Protein AF-A0A920S0M5-F1 (afdb_monomer_lite)

pLDDT: mean 83.11, std 9.33, range [53.53, 94.69]

Secondary structure (DSSP, 8-state):
--EEEEEES--HHHH-TT-SSEEEEEEPPPPPSS-EEEEEE---STT---EEEEEE--GGG--

Structure (mmCIF, N/CA/C/O backbone):
data_AF-A0A920S0M5-F1
#
_entry.id   AF-A0A920S0M5-F1
#
loop_
_atom_site.group_PDB
_atom_site.id
_atom_site.type_symbol
_atom_site.label_atom_id
_atom_site.label_alt_id
_atom_site.label_comp_id
_atom_site.label_asym_id
_atom_site.label_entity_id
_atom_site.label_seq_id
_atom_site.pdbx_PDB_ins_code
_atom_site.Cartn_x
_atom_site.Cartn_y
_atom_site.Cartn_z
_atom_site.occupancy
_atom_site.B_iso_or_equiv
_atom_site.auth_seq_id
_atom_site.auth_comp_id
_atom_site.auth_asym_id
_atom_site.auth_atom_id
_atom_site.pdbx_PDB_model_num
ATOM 1 N N . MET A 1 1 ? 4.405 -4.119 0.499 1.00 66.69 1 MET A N 1
ATOM 2 C CA . MET A 1 1 ? 3.828 -2.876 1.060 1.00 66.69 1 MET A CA 1
ATOM 3 C C . MET A 1 1 ? 4.935 -2.179 1.817 1.00 66.69 1 MET A C 1
ATOM 5 O O . MET A 1 1 ? 5.720 -2.896 2.425 1.00 66.69 1 MET A O 1
ATOM 9 N N . SER A 1 2 ? 5.055 -0.855 1.726 1.00 79.19 2 SER A N 1
ATOM 10 C CA . SER A 1 2 ? 6.097 -0.136 2.471 1.00 79.19 2 SER A CA 1
ATOM 11 C C . SER A 1 2 ? 5.582 0.345 3.820 1.00 79.19 2 SER A C 1
ATOM 13 O O . SER A 1 2 ? 6.273 0.179 4.817 1.00 79.19 2 SER A O 1
ATOM 15 N N . GLN A 1 3 ? 4.362 0.886 3.868 1.00 87.12 3 GLN A N 1
ATOM 16 C CA . GLN A 1 3 ? 3.822 1.488 5.084 1.00 87.12 3 GLN A CA 1
ATOM 17 C C . GLN A 1 3 ? 2.294 1.451 5.094 1.00 87.12 3 GLN A C 1
ATOM 19 O O . GLN A 1 3 ? 1.657 1.617 4.052 1.00 87.12 3 GLN A O 1
ATOM 24 N N . ILE A 1 4 ? 1.718 1.228 6.275 1.00 88.56 4 ILE A N 1
ATOM 25 C CA . ILE A 1 4 ? 0.284 1.377 6.527 1.00 88.56 4 ILE A CA 1
ATOM 26 C C . ILE A 1 4 ? 0.130 2.392 7.656 1.00 88.56 4 ILE A C 1
ATOM 28 O O . ILE A 1 4 ? 0.665 2.186 8.744 1.00 88.56 4 ILE A O 1
ATOM 32 N N . GLU A 1 5 ? -0.609 3.467 7.403 1.00 88.00 5 GLU A N 1
ATOM 33 C CA . GLU A 1 5 ? -0.933 4.485 8.402 1.00 88.00 5 GLU A CA 1
ATOM 34 C C . GLU A 1 5 ? -2.429 4.461 8.696 1.00 88.00 5 GLU A C 1
ATOM 36 O O . GLU A 1 5 ? -3.257 4.415 7.784 1.00 88.00 5 GLU A O 1
ATOM 41 N N . VAL A 1 6 ? -2.776 4.495 9.983 1.00 88.69 6 VAL A N 1
ATOM 42 C CA . VAL A 1 6 ? -4.167 4.497 10.439 1.00 88.69 6 VAL A CA 1
ATOM 43 C C . VAL A 1 6 ? -4.448 5.798 11.171 1.00 88.69 6 VAL A C 1
ATOM 45 O O . VAL A 1 6 ? -3.956 6.033 12.275 1.00 88.69 6 VAL A O 1
ATOM 48 N N . LEU A 1 7 ? -5.287 6.627 10.561 1.00 86.81 7 LEU A N 1
ATOM 49 C CA . LEU A 1 7 ? -5.778 7.870 11.134 1.00 86.81 7 LEU A CA 1
ATOM 50 C C . LEU A 1 7 ? -7.151 7.619 11.751 1.00 86.81 7 LEU A C 1
ATOM 52 O O . LEU A 1 7 ? -8.106 7.260 11.058 1.00 86.81 7 LEU A O 1
ATOM 56 N N . LYS A 1 8 ? -7.243 7.809 13.067 1.00 84.50 8 LYS A N 1
ATOM 57 C CA . LYS A 1 8 ? -8.491 7.671 13.825 1.00 84.50 8 LYS A CA 1
ATOM 58 C C . LYS A 1 8 ? -9.247 9.002 13.834 1.00 84.50 8 LYS A C 1
ATOM 60 O O . LYS A 1 8 ? -8.654 10.038 14.119 1.00 84.50 8 LYS A O 1
ATOM 65 N N . GLY A 1 9 ? -10.554 8.959 13.577 1.00 83.62 9 GLY A N 1
ATOM 66 C CA . GLY A 1 9 ? -11.427 10.137 13.562 1.00 83.62 9 GLY A CA 1
ATOM 67 C C . GLY A 1 9 ? -11.496 10.838 12.198 1.00 83.62 9 GLY A C 1
ATOM 68 O O . GLY A 1 9 ? -10.661 10.575 11.333 1.00 83.62 9 GLY A O 1
ATOM 69 N N . PRO A 1 10 ? -12.488 11.721 11.981 1.00 85.06 10 PRO A N 1
ATOM 70 C CA . PRO A 1 10 ? -12.818 12.234 10.655 1.00 85.06 10 PRO A CA 1
ATOM 71 C C . PRO A 1 10 ? -11.638 12.950 9.978 1.00 85.06 10 PRO A C 1
ATOM 73 O O . PRO A 1 10 ? -11.126 13.934 10.501 1.00 85.06 10 PRO A O 1
ATOM 76 N N . GLN A 1 11 ? -11.245 12.504 8.784 1.00 83.75 11 GLN A N 1
ATOM 77 C CA . GLN A 1 11 ? -10.193 13.118 7.963 1.00 83.75 11 GLN A CA 1
ATOM 78 C C . GLN A 1 11 ? -10.756 13.849 6.731 1.00 83.75 11 GLN A C 1
ATOM 80 O O . GLN A 1 11 ? -10.145 13.874 5.662 1.00 83.75 11 GLN A O 1
ATOM 85 N N . GLY A 1 12 ? -11.942 14.449 6.861 1.00 76.25 12 GLY A N 1
ATOM 86 C CA . GLY A 1 12 ? -12.676 15.049 5.740 1.00 76.25 12 GLY A CA 1
ATOM 87 C C . GLY A 1 12 ? -11.979 16.232 5.053 1.00 76.25 12 GLY A C 1
ATOM 88 O O . GLY A 1 12 ? -12.180 16.441 3.859 1.00 76.25 12 GLY A O 1
ATOM 89 N N . ALA A 1 13 ? -11.132 16.974 5.774 1.00 76.62 13 ALA A N 1
ATOM 90 C CA . ALA A 1 13 ? -10.372 18.095 5.215 1.00 76.62 13 ALA A CA 1
ATOM 91 C C . ALA A 1 13 ? -9.178 17.647 4.351 1.00 76.62 13 ALA A C 1
ATOM 93 O O . ALA A 1 13 ? -8.835 18.331 3.393 1.00 76.62 13 ALA A O 1
ATOM 94 N N . LEU A 1 14 ? -8.566 16.500 4.675 1.00 75.69 14 LEU A N 1
ATOM 95 C CA . LEU A 1 14 ? -7.375 15.981 3.989 1.00 75.69 14 LEU A CA 1
ATOM 96 C C . LEU A 1 14 ? -7.716 14.957 2.896 1.00 75.69 14 LEU A C 1
ATOM 98 O O . LEU A 1 14 ? -7.043 14.919 1.872 1.00 75.69 14 LEU A O 1
ATOM 102 N N . TYR A 1 15 ? -8.771 14.155 3.087 1.00 76.56 15 TYR A N 1
ATOM 103 C CA . TYR A 1 15 ? -9.122 13.042 2.187 1.00 76.56 15 TYR A CA 1
ATOM 104 C C . TYR A 1 15 ? -10.563 13.096 1.649 1.00 76.56 15 TYR A C 1
ATOM 106 O O . TYR A 1 15 ? -11.011 12.186 0.951 1.00 76.56 15 TYR A O 1
ATOM 114 N N . GLY A 1 16 ? -11.299 14.175 1.924 1.00 73.50 16 GLY A N 1
ATOM 115 C CA . GLY A 1 16 ? -12.613 14.429 1.340 1.00 73.50 16 GLY A CA 1
ATOM 116 C C . GLY A 1 16 ? -13.774 13.666 1.988 1.00 73.50 16 GLY A C 1
ATOM 117 O O . GLY A 1 16 ? -13.721 13.181 3.116 1.00 73.50 16 GLY A O 1
ATOM 118 N N . ARG A 1 17 ? -14.884 13.599 1.250 1.00 69.44 17 ARG A N 1
ATOM 119 C CA . ARG A 1 17 ? -16.253 13.374 1.761 1.00 69.44 17 ARG A CA 1
ATOM 120 C C . ARG A 1 17 ? -16.524 11.996 2.380 1.00 69.44 17 ARG A C 1
ATOM 122 O O . ARG A 1 17 ? -17.572 11.817 2.986 1.00 69.44 17 ARG A O 1
ATOM 129 N N . ASN A 1 18 ? -15.597 11.049 2.240 1.00 67.38 18 ASN A N 1
ATOM 130 C CA . ASN A 1 18 ? -15.770 9.653 2.655 1.00 67.38 18 ASN A CA 1
ATOM 131 C C . ASN A 1 18 ? -14.861 9.239 3.824 1.00 67.38 18 ASN A C 1
ATOM 133 O O . ASN A 1 18 ? -14.853 8.074 4.208 1.00 67.38 18 ASN A O 1
ATOM 137 N N . ALA A 1 19 ? -14.121 10.178 4.418 1.00 71.50 19 ALA A N 1
ATOM 138 C CA . ALA A 1 19 ? -13.249 9.920 5.562 1.00 71.50 19 ALA A CA 1
ATOM 139 C C . ALA A 1 19 ? -13.911 10.328 6.892 1.00 71.50 19 ALA A C 1
ATOM 141 O O . ALA A 1 19 ? -13.315 11.038 7.695 1.00 71.50 19 ALA A O 1
ATOM 142 N N . SER A 1 20 ? -15.169 9.942 7.125 1.00 69.56 20 SER A N 1
ATOM 143 C CA . SER A 1 20 ? -15.943 10.354 8.312 1.00 69.56 20 SER A CA 1
ATOM 144 C C . SER A 1 20 ? -15.543 9.620 9.598 1.00 69.56 20 SER A C 1
ATOM 146 O O . SER A 1 20 ? -15.618 10.202 10.674 1.00 69.56 20 SER A O 1
ATOM 148 N N . ALA A 1 21 ? -15.081 8.371 9.503 1.00 79.38 21 ALA A N 1
ATOM 149 C CA . ALA A 1 21 ? -14.626 7.575 10.651 1.00 79.38 21 ALA A CA 1
ATOM 150 C C . ALA A 1 21 ? -13.096 7.603 10.852 1.00 79.38 21 ALA A C 1
ATOM 152 O O . ALA A 1 21 ? -12.597 7.279 11.932 1.00 79.38 21 ALA A O 1
ATOM 153 N N . GLY A 1 22 ? -12.347 7.977 9.815 1.00 81.00 22 GLY A N 1
ATOM 154 C CA . GLY A 1 22 ? -10.901 7.785 9.746 1.00 81.00 22 GLY A CA 1
ATOM 155 C C . GLY A 1 22 ? -10.410 7.650 8.315 1.00 81.00 22 GLY A C 1
ATOM 156 O O . GLY A 1 22 ? -11.192 7.734 7.367 1.00 81.00 22 GLY A O 1
ATOM 157 N N . ALA A 1 23 ? -9.111 7.410 8.176 1.00 85.25 23 ALA A N 1
ATOM 158 C CA . ALA A 1 23 ? -8.490 7.038 6.912 1.00 85.25 23 ALA A CA 1
ATOM 159 C C . ALA A 1 23 ? -7.431 5.955 7.151 1.00 85.25 23 ALA A C 1
ATOM 161 O O . ALA A 1 23 ? -6.697 6.000 8.140 1.00 85.25 23 ALA A O 1
ATOM 162 N N .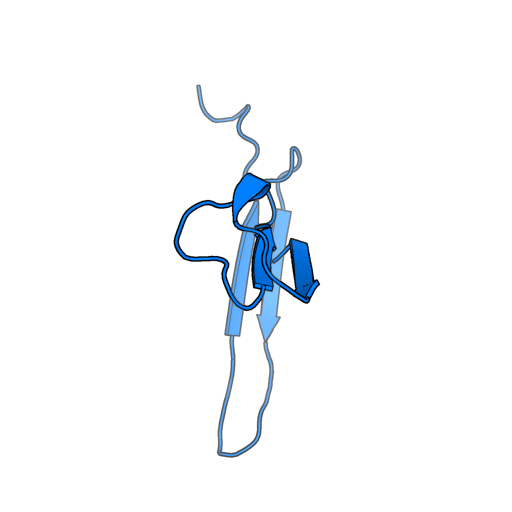 ILE A 1 24 ? -7.359 4.986 6.237 1.00 86.38 24 ILE A N 1
ATOM 163 C CA . ILE A 1 24 ? -6.258 4.024 6.157 1.00 86.38 24 ILE A CA 1
ATOM 164 C C . ILE A 1 24 ? -5.473 4.374 4.901 1.00 86.38 24 ILE A C 1
ATOM 166 O O . ILE A 1 24 ? -6.015 4.322 3.797 1.00 86.38 24 ILE A O 1
ATOM 170 N N . ILE A 1 25 ? -4.209 4.739 5.073 1.00 85.62 25 ILE A N 1
ATOM 171 C CA . ILE A 1 25 ? -3.316 5.072 3.968 1.00 85.62 25 ILE A CA 1
ATOM 172 C C . ILE A 1 25 ? -2.392 3.884 3.767 1.00 85.62 25 ILE A C 1
ATOM 174 O O . ILE A 1 25 ? -1.667 3.481 4.677 1.00 85.62 25 ILE A O 1
ATOM 178 N N . VAL A 1 26 ? -2.433 3.315 2.567 1.00 88.81 26 VAL A N 1
ATOM 179 C CA . VAL A 1 26 ? -1.562 2.211 2.174 1.00 88.81 26 VAL A CA 1
ATOM 180 C C . VAL A 1 26 ? -0.546 2.749 1.185 1.00 88.81 26 VAL A C 1
ATOM 182 O O . VAL A 1 26 ? -0.884 3.068 0.046 1.00 88.81 26 VAL A O 1
ATOM 185 N N . THR A 1 27 ? 0.709 2.822 1.611 1.00 88.69 27 THR A N 1
ATOM 186 C CA . THR A 1 27 ? 1.816 3.215 0.745 1.00 88.69 27 THR A CA 1
ATOM 187 C C . THR A 1 27 ? 2.461 1.960 0.165 1.00 88.69 27 THR A C 1
ATOM 189 O O . THR A 1 27 ? 2.850 1.018 0.871 1.00 88.69 27 THR A O 1
ATOM 192 N N . THR A 1 28 ? 2.554 1.917 -1.161 1.00 85.69 28 THR A N 1
ATOM 193 C CA . THR A 1 28 ? 3.232 0.841 -1.884 1.00 85.69 28 THR A CA 1
ATOM 194 C C . THR A 1 28 ? 4.734 1.100 -1.948 1.00 85.69 28 THR A C 1
ATOM 196 O O . THR A 1 28 ? 5.183 2.243 -2.015 1.00 85.69 28 THR A O 1
ATOM 199 N N . ALA A 1 29 ? 5.526 0.029 -1.964 1.00 84.50 29 ALA A N 1
ATOM 200 C CA . ALA A 1 29 ? 6.969 0.146 -2.144 1.00 84.50 29 ALA A CA 1
ATOM 201 C C . ALA A 1 29 ? 7.280 0.522 -3.600 1.00 84.50 29 ALA A C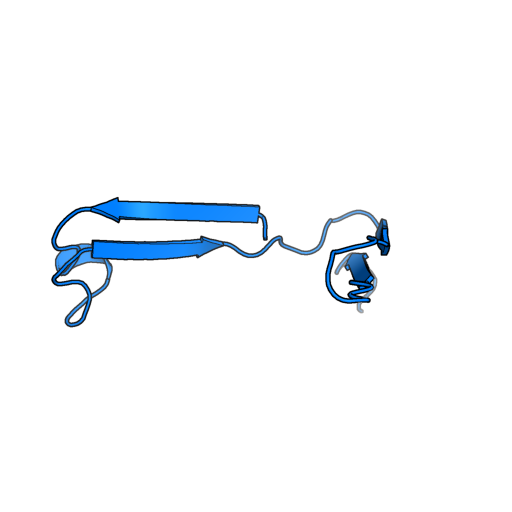 1
ATOM 203 O O . ALA A 1 29 ? 6.866 -0.203 -4.511 1.00 84.50 29 ALA A O 1
ATOM 204 N N . LYS A 1 30 ? 7.992 1.638 -3.792 1.00 83.94 30 LYS A N 1
ATOM 205 C CA . LYS A 1 30 ? 8.493 2.089 -5.097 1.00 83.94 30 LYS A CA 1
ATOM 206 C C . LYS A 1 30 ? 9.531 1.096 -5.651 1.00 83.94 30 LYS A C 1
ATOM 208 O O . LYS A 1 30 ? 10.110 0.360 -4.849 1.00 83.94 30 LYS A O 1
ATOM 213 N N . PRO A 1 31 ? 9.748 1.053 -6.978 1.00 81.50 31 PRO A N 1
ATOM 214 C CA . PRO A 1 31 ? 10.899 0.357 -7.548 1.00 81.50 31 PRO A CA 1
ATOM 215 C C . PRO A 1 31 ? 12.194 0.908 -6.941 1.00 81.50 31 PRO A C 1
ATOM 217 O O . PRO A 1 31 ? 12.289 2.115 -6.715 1.00 81.50 31 PRO A O 1
ATOM 220 N N . SER A 1 32 ? 13.148 0.028 -6.646 1.00 80.62 32 SER A N 1
ATOM 221 C CA . SER A 1 32 ? 14.497 0.429 -6.235 1.00 80.62 32 SER A CA 1
ATOM 222 C C . SER A 1 32 ? 15.291 0.951 -7.437 1.00 80.62 32 SER A C 1
ATOM 224 O O . SER A 1 32 ? 15.060 0.520 -8.568 1.00 80.62 32 SER A O 1
ATOM 226 N N . ASP A 1 33 ? 16.257 1.833 -7.178 1.00 81.94 33 ASP A N 1
ATOM 227 C CA . ASP A 1 33 ? 17.251 2.266 -8.171 1.00 81.94 33 ASP A CA 1
ATOM 228 C C . ASP A 1 33 ? 18.304 1.173 -8.452 1.00 81.94 33 ASP A C 1
ATOM 230 O O . ASP A 1 33 ? 19.098 1.277 -9.382 1.00 81.94 33 ASP A O 1
ATOM 234 N N . GLU A 1 34 ? 18.276 0.079 -7.687 1.00 80.25 34 GLU A N 1
ATOM 235 C CA . GLU A 1 34 ? 19.084 -1.120 -7.906 1.00 80.25 34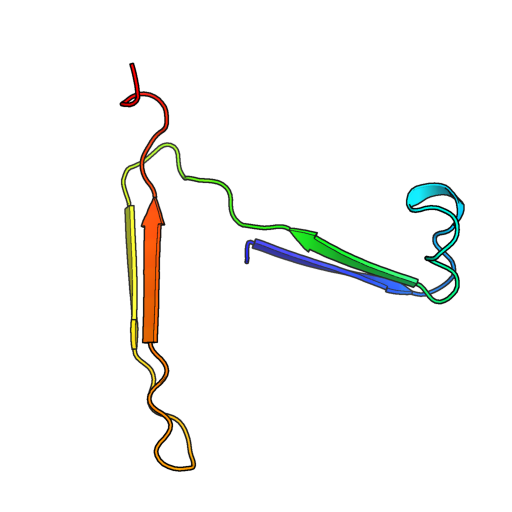 GLU A CA 1
ATOM 236 C C . GLU A 1 34 ? 18.205 -2.296 -8.343 1.00 80.25 34 GLU A C 1
ATOM 238 O O . GLU A 1 34 ? 17.117 -2.518 -7.802 1.00 80.25 34 GLU A O 1
ATOM 243 N N . ALA A 1 35 ? 18.693 -3.090 -9.300 1.00 83.75 35 ALA A N 1
ATOM 244 C CA . ALA A 1 35 ? 18.009 -4.310 -9.710 1.00 83.75 35 ALA A CA 1
ATOM 245 C C . ALA A 1 35 ? 17.988 -5.322 -8.555 1.00 83.75 35 ALA A C 1
ATOM 247 O O . ALA A 1 35 ? 19.031 -5.696 -8.019 1.00 83.75 35 ALA A O 1
ATOM 248 N N . GLY A 1 36 ? 16.797 -5.792 -8.194 1.00 83.31 36 GLY A N 1
ATOM 249 C CA . GLY A 1 36 ? 16.597 -6.677 -7.052 1.00 83.31 36 GLY A CA 1
ATOM 250 C C . GLY A 1 36 ? 15.515 -7.710 -7.318 1.00 83.31 36 GLY A C 1
ATOM 251 O O . GLY A 1 36 ? 14.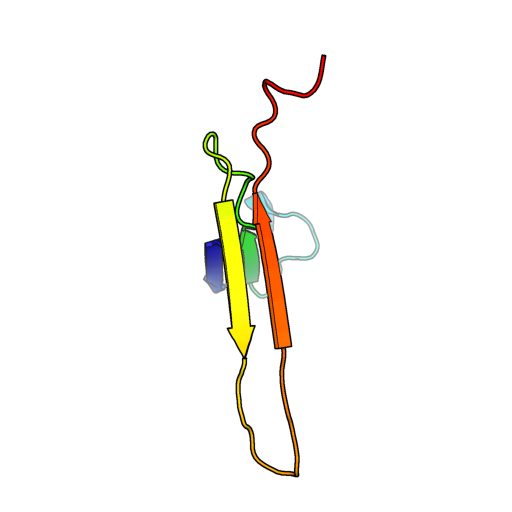588 -7.482 -8.089 1.00 83.31 36 GLY A O 1
ATOM 252 N N . GLN A 1 37 ? 15.625 -8.873 -6.684 1.00 89.00 37 GLN A N 1
ATOM 253 C CA . GLN A 1 37 ? 14.581 -9.892 -6.709 1.00 89.00 37 GLN A CA 1
ATOM 254 C C . GLN A 1 37 ? 14.379 -10.435 -5.301 1.00 89.00 37 GLN A C 1
ATOM 256 O O . GLN A 1 37 ? 15.334 -10.689 -4.570 1.00 89.00 37 GLN A O 1
ATOM 261 N N . GLN A 1 38 ? 13.122 -10.627 -4.922 1.00 88.38 38 GLN A N 1
ATOM 262 C CA . GLN A 1 38 ? 12.728 -11.198 -3.648 1.00 88.38 38 GLN A CA 1
ATOM 263 C C . GLN A 1 38 ? 11.722 -12.315 -3.891 1.00 88.38 38 GLN A C 1
ATOM 265 O O . GLN A 1 38 ? 10.696 -12.121 -4.541 1.00 88.38 38 GLN A O 1
ATOM 270 N N . VAL A 1 39 ? 11.996 -13.478 -3.311 1.00 94.06 39 VAL A N 1
ATOM 271 C CA . VAL A 1 39 ? 11.092 -14.626 -3.320 1.00 94.06 39 VAL A CA 1
ATOM 272 C C . VAL A 1 39 ? 10.814 -15.033 -1.882 1.00 94.06 39 VAL A C 1
ATOM 274 O O . VAL A 1 39 ? 11.732 -15.189 -1.079 1.00 94.06 39 VAL A O 1
ATOM 277 N N . LYS A 1 40 ? 9.535 -15.201 -1.552 1.00 93.12 40 LYS A N 1
ATOM 278 C CA . LYS A 1 40 ? 9.059 -15.668 -0.255 1.00 93.12 40 LYS A CA 1
ATOM 279 C C . LYS A 1 40 ? 8.165 -16.883 -0.452 1.00 93.12 40 LYS A C 1
ATOM 281 O O . LYS A 1 40 ? 7.149 -16.817 -1.140 1.00 93.12 40 LYS A O 1
ATOM 286 N N . LEU A 1 41 ? 8.547 -17.971 0.202 1.00 94.56 41 LEU A N 1
ATOM 287 C CA . LEU A 1 41 ? 7.771 -19.198 0.334 1.00 94.56 41 LEU A CA 1
ATOM 288 C C . LEU A 1 41 ? 7.325 -19.320 1.789 1.00 94.56 41 LEU A C 1
ATOM 290 O O . LEU A 1 41 ? 8.031 -18.885 2.703 1.00 94.56 41 LEU A O 1
ATOM 294 N N . SER A 1 42 ? 6.135 -19.850 2.029 1.00 92.94 42 SER A N 1
ATOM 295 C CA . SER A 1 42 ? 5.593 -19.999 3.377 1.00 92.94 42 SER A CA 1
ATOM 296 C C . SER A 1 42 ? 4.678 -21.221 3.438 1.00 92.94 42 SER A C 1
ATOM 298 O O . SER A 1 42 ? 3.980 -21.520 2.478 1.00 92.94 42 SER A O 1
ATOM 300 N N . LEU A 1 43 ? 4.706 -21.930 4.567 1.00 94.62 43 LEU A N 1
ATOM 301 C CA . LEU A 1 43 ? 3.818 -23.051 4.881 1.00 94.62 43 LEU A CA 1
ATOM 302 C C . LEU A 1 43 ? 2.815 -22.567 5.931 1.00 94.62 43 LEU A C 1
ATOM 304 O O . LEU A 1 43 ? 3.222 -22.046 6.969 1.00 94.62 43 LEU A O 1
ATOM 308 N N . GLY A 1 44 ? 1.526 -22.684 5.637 1.00 89.62 44 GLY A N 1
ATOM 309 C CA . GLY A 1 44 ? 0.421 -22.285 6.501 1.00 89.62 44 GLY A CA 1
ATOM 310 C C . GLY A 1 44 ? -0.462 -23.468 6.890 1.00 89.62 44 GLY A C 1
ATOM 311 O O . GLY A 1 44 ? -0.319 -24.580 6.387 1.00 89.62 44 GLY A O 1
ATOM 312 N N . GLU A 1 45 ? -1.389 -23.219 7.809 1.00 93.12 45 GLU A N 1
ATOM 313 C CA . GLU A 1 45 ? -2.405 -24.197 8.205 1.00 93.12 45 GLU A CA 1
ATOM 314 C C . GLU A 1 45 ? -3.381 -24.486 7.048 1.00 93.12 45 GLU A C 1
ATOM 316 O O . GLU A 1 45 ? -3.422 -23.741 6.067 1.00 93.12 45 GLU A O 1
ATOM 321 N N . HIS A 1 46 ? -4.187 -25.545 7.169 1.00 92.69 46 HIS A N 1
ATOM 322 C CA . HIS A 1 46 ? -5.182 -25.938 6.161 1.00 92.69 46 HIS A CA 1
ATOM 323 C C . HIS A 1 46 ? -4.575 -26.167 4.769 1.00 92.69 46 HIS A C 1
ATOM 325 O O . HIS A 1 46 ? -5.140 -25.744 3.764 1.00 92.69 46 HIS A O 1
ATOM 331 N N . GLU A 1 47 ? -3.393 -26.792 4.720 1.00 90.81 47 GLU A N 1
ATOM 332 C CA . GLU A 1 47 ? -2.669 -27.076 3.471 1.00 90.81 47 GLU A CA 1
ATOM 333 C C . GLU A 1 47 ? -2.343 -25.810 2.648 1.00 90.81 47 GLU A C 1
ATOM 335 O O . GLU A 1 47 ? -2.129 -25.866 1.438 1.00 90.81 47 GLU A O 1
ATOM 340 N N . SER A 1 48 ? -2.275 -24.644 3.301 1.00 92.88 48 SER A N 1
ATOM 341 C CA . SER A 1 48 ? -1.965 -23.383 2.634 1.00 92.88 48 SER A CA 1
ATOM 342 C C . SER A 1 48 ? -0.471 -23.273 2.338 1.00 92.88 48 SER A C 1
ATOM 344 O O . SER A 1 48 ? 0.365 -23.376 3.236 1.00 92.88 48 SER A O 1
ATOM 346 N N . PHE A 1 49 ? -0.117 -23.008 1.081 1.00 93.31 49 PHE A N 1
ATOM 347 C CA . PHE A 1 49 ? 1.267 -22.764 0.669 1.00 93.31 49 PHE A CA 1
ATOM 348 C C . PHE A 1 49 ? 1.415 -21.402 -0.024 1.00 93.31 49 PHE A C 1
ATOM 350 O O . PHE A 1 49 ? 1.461 -21.323 -1.255 1.00 93.31 49 PHE A O 1
ATOM 357 N N . PRO A 1 50 ? 1.432 -20.294 0.740 1.00 92.94 50 PRO A N 1
ATOM 358 C CA . PRO A 1 50 ? 1.569 -18.971 0.158 1.00 92.94 50 PRO A CA 1
ATOM 359 C C . PRO A 1 50 ? 2.946 -18.749 -0.477 1.00 92.94 50 PRO A C 1
ATOM 361 O O . PRO A 1 50 ? 3.996 -19.023 0.111 1.00 92.94 50 PRO A O 1
ATOM 364 N N . PHE A 1 51 ? 2.919 -18.154 -1.667 1.00 94.69 51 PHE A N 1
ATOM 365 C CA . PHE A 1 51 ? 4.089 -17.757 -2.440 1.00 94.69 51 PHE A CA 1
ATOM 366 C C . PHE A 1 51 ? 3.992 -16.278 -2.814 1.00 94.69 51 PHE A C 1
ATOM 368 O O . PHE A 1 51 ? 2.939 -15.784 -3.215 1.00 94.69 51 PHE A O 1
ATOM 375 N N . THR A 1 52 ? 5.093 -15.546 -2.682 1.00 92.19 52 THR A N 1
ATOM 376 C CA . THR A 1 52 ? 5.203 -14.157 -3.133 1.00 92.19 52 THR A CA 1
ATOM 377 C C . THR A 1 52 ? 6.533 -13.959 -3.838 1.00 92.19 52 THR A C 1
ATOM 379 O O . THR A 1 52 ? 7.580 -14.283 -3.286 1.00 92.19 52 THR A O 1
ATOM 382 N N . ALA A 1 53 ? 6.494 -13.375 -5.029 1.00 91.31 53 ALA A N 1
ATOM 383 C CA . ALA A 1 53 ? 7.675 -12.948 -5.763 1.00 91.31 53 ALA A CA 1
ATOM 384 C C . ALA A 1 53 ? 7.580 -11.449 -6.057 1.00 91.31 53 ALA A C 1
ATOM 386 O O . ALA A 1 53 ? 6.502 -10.926 -6.345 1.00 91.31 53 ALA A O 1
ATOM 387 N N . ARG A 1 54 ? 8.713 -10.761 -5.975 1.00 88.44 54 ARG A N 1
ATOM 388 C CA . ARG A 1 54 ? 8.873 -9.353 -6.320 1.00 88.44 54 ARG A CA 1
ATOM 389 C C . ARG A 1 54 ? 10.177 -9.196 -7.088 1.00 88.44 54 ARG A C 1
ATOM 391 O O . ARG A 1 54 ? 11.176 -9.812 -6.734 1.00 88.44 54 ARG A O 1
ATOM 398 N N . ALA A 1 55 ? 10.155 -8.365 -8.115 1.00 89.19 55 ALA A N 1
ATOM 399 C CA . ALA A 1 55 ? 11.349 -7.914 -8.803 1.00 89.19 55 ALA A CA 1
ATOM 400 C C . ALA A 1 55 ? 11.316 -6.388 -8.864 1.00 89.19 55 ALA A C 1
ATOM 402 O O . ALA A 1 55 ? 10.258 -5.794 -9.082 1.00 89.19 55 ALA A O 1
ATOM 403 N N . ASP A 1 56 ? 12.468 -5.777 -8.654 1.00 87.06 56 ASP A N 1
ATOM 404 C CA . ASP A 1 56 ? 12.699 -4.351 -8.762 1.00 87.06 56 ASP A CA 1
ATOM 405 C C . ASP A 1 56 ? 13.638 -4.152 -9.959 1.00 87.06 56 ASP A C 1
ATOM 407 O O . ASP A 1 56 ? 14.701 -4.770 -10.044 1.00 87.06 56 ASP A O 1
ATOM 411 N N . ILE A 1 57 ? 13.189 -3.357 -10.931 1.00 85.81 57 ILE A N 1
ATOM 412 C CA . ILE A 1 57 ? 13.920 -3.061 -12.165 1.00 85.81 57 ILE A CA 1
ATOM 413 C C . ILE A 1 57 ? 14.144 -1.546 -12.189 1.00 85.81 57 ILE A C 1
ATOM 415 O O . ILE A 1 57 ? 13.153 -0.808 -12.131 1.00 85.81 57 ILE A O 1
ATOM 419 N N . PRO A 1 58 ? 15.401 -1.076 -12.265 1.00 81.06 58 PRO A N 1
ATOM 420 C CA . PRO A 1 58 ? 15.695 0.347 -12.264 1.00 81.06 58 PRO A CA 1
ATOM 421 C C . PRO A 1 58 ? 15.150 1.009 -13.528 1.00 81.06 58 PRO A C 1
ATOM 423 O O . PRO A 1 58 ? 15.263 0.477 -14.635 1.00 81.06 58 PRO A O 1
ATOM 426 N N . MET A 1 59 ? 14.561 2.191 -13.355 1.00 74.00 59 MET A N 1
ATOM 427 C CA . MET A 1 59 ? 13.886 2.912 -14.439 1.00 74.00 59 MET A CA 1
ATOM 428 C C . MET A 1 59 ? 14.876 3.496 -15.465 1.00 74.00 59 MET A C 1
ATOM 430 O O . MET A 1 59 ? 14.476 3.781 -16.589 1.00 74.00 59 MET A O 1
ATOM 434 N N . GLU A 1 60 ? 16.164 3.618 -15.113 1.00 69.81 60 GLU A N 1
ATOM 435 C CA . GLU A 1 60 ? 17.240 4.097 -16.000 1.00 69.81 60 GLU A CA 1
ATOM 436 C C . GLU A 1 60 ? 17.494 3.155 -17.194 1.00 69.81 60 GLU A C 1
ATOM 438 O O . GLU A 1 60 ? 17.849 3.611 -18.274 1.00 69.81 60 GLU A O 1
ATOM 443 N N . ASN A 1 61 ? 17.204 1.854 -17.050 1.00 57.91 61 ASN A N 1
ATOM 444 C CA . ASN A 1 61 ? 17.326 0.859 -18.127 1.00 57.91 61 ASN A CA 1
ATOM 445 C C . ASN A 1 61 ? 16.110 0.821 -19.079 1.00 57.91 61 ASN A C 1
ATOM 447 O O . ASN A 1 61 ? 15.942 -0.139 -19.829 1.00 57.91 61 ASN A O 1
ATOM 451 N N . THR A 1 62 ? 15.225 1.822 -19.022 1.00 59.97 62 THR A N 1
ATOM 452 C CA . THR A 1 62 ? 14.049 1.957 -19.901 1.00 59.97 62 THR A CA 1
ATOM 453 C C . THR A 1 62 ? 14.183 3.205 -20.782 1.00 59.97 62 THR A C 1
ATOM 455 O O . THR A 1 62 ? 13.376 4.124 -20.672 1.00 59.97 62 THR A O 1
ATOM 458 N N . ILE A 1 63 ? 15.211 3.253 -21.640 1.00 53.53 63 ILE A N 1
ATOM 459 C CA . ILE A 1 63 ? 15.289 4.117 -22.838 1.00 53.53 63 ILE A CA 1
ATOM 460 C C . ILE A 1 63 ? 16.011 3.346 -23.945 1.00 53.53 63 ILE A C 1
ATOM 462 O O . ILE A 1 63 ? 17.075 2.761 -23.645 1.00 53.53 63 ILE A O 1
#

Foldseek 3Di:
DPDWDWFAAAPCVPPHDPRHGTDIDDDDDDADLDWDKDWDWDADPPRDIDIDIDIHDHPVVPD

Radius of gyration: 17.98 Å; chains: 1; bounding box: 35×45×37 Å

Sequence (63 aa):
MSQIEVLKGPQGALYGRNAS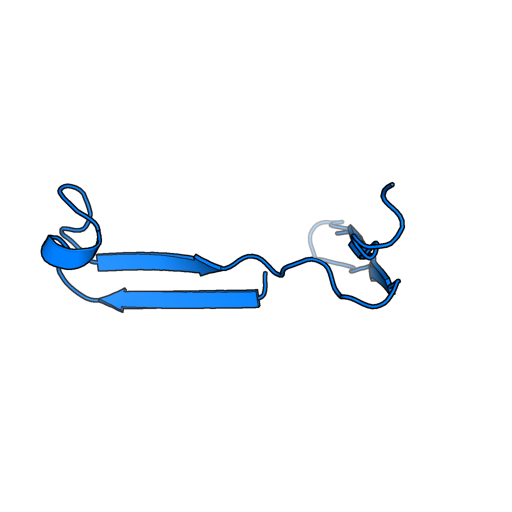AGAIIVTTAKPSDEAGQQVKLSLGEHESFPFTARADIPMENTI

=== Feature glossary ===
Key to the feature types in this record:

pLDDT. pLDDT is the predicted lDDT-Cα score: AlphaFold's confidence that the local environment of each residue (all inter-atomic distances within 15 Å) is correctly placed. It is a per-residue number between 0 and 100, with higher meaning more reliable.

Radius of gyration, Cα contacts, bounding box. The geometric summary reports three shape descriptors. Rg (radius of gyration) measures how spread out the Cα atoms are about their centre of mass; compact globular proteins have small Rg, elongated or unfolded ones large. Cα contacts (<8 Å, |i−j|>4) count long-range residue pairs in spatial proximity — high for tightly packed folds, near zero for rods or random coil. The bounding-box extents give the protein's footprint along x, y, z in Å.

Backbone torsions (φ/ψ). Backbone dihedral angles. Every residue except chain termini has a φ (preceding-C → N → Cα → C) and a ψ (N → Cα → C → next-N). They are reported in degrees following the IUPAC sign convention. Secondary structure is essentially a statement about which (φ, ψ) basin each residue occupies.

Contact-map, Ramachandran, and PAE plots. Plot images: a contact map (which residues are close in 3D, as an N×N binary image), a Ramachandran scatter (backbone torsion angles, revealing secondary-structure composition at a glance), and — for AlphaFold structures — a PAE heatmap (pairwise prediction confidence).

Predicted aligned error. Predicted Aligned Er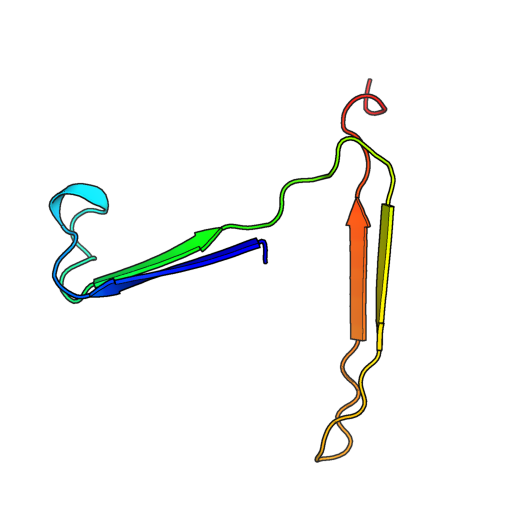ror (PAE) is an AlphaFold confidence matrix: entry (i, j) is the expected error in the position of residue j, in ångströms, when the prediction is superimposed on the true structure at residue i. Low PAE within a block of residues means that block is internally rigid and well-predicted; high PAE between two blocks means their relative placement is uncertain even if each block individually is confident.

Secondary structure (3-state, P-SEA). Three-state secondary structure (P-SEA) collapses the eight DSSP classes into helix (a), strand (b), and coil (c). P-SEA assigns these from Cα geometry alone — distances and angles — without requiring backbone oxygens, so it works on any Cα trace.

Solvent-accessible surface area. Solvent-accessible surface area (SASA) is the area in Å² traced out by the centre of a 1.4 Å probe sphere (a water molecule) rolled over the protein's van der Waals surface (Shrake–Rupley / Lee–Richards construction). Buried residues have near-zero SASA; fully exposed residues can exceed 200 Å². The total SASA scales roughly with the number of surface residues.

Foldseek 3Di. The Foldseek 3Di string encodes local tertiary geometry as a 20-letter alphabet — one character per residue — derived from the relative positions of nearby Cα atoms. Unlike the amino-acid sequence, 3Di is a direct function of the 3D structure, so two proteins with the same fold have similar 3Di strings even at low sequence identity.

B-factor. For experimental (PDB) structures, the B-factor (temperature factor) quantifies the positional spread of each atom in the crystal — a combination of thermal vibration and static disorder — in units of Å². High B-factors mark flexible loops or poorly resolved regions; low B-factors mark the rigid, well-ordered core.

mmCIF coordinates. The mmCIF block holds the 3D Cartesian coordinates of each backbone atom (N, Cα, C, O) in ångströms. mmCIF is the PDB's canonical archive format — a tagged-loop text representation of the atomic model.

InterPro / GO / CATH / organism. Functional annotations link the protein to curated databases. InterPro entries identify conserved domains and families by matching the sequence against member-database signatures (Pfam, PROSITE, CDD, …). Gene Ontology (GO) terms describe molecular function, biological process, and cellular component in a controlled vocabulary. CATH places the structure in a hierarchical fold classification (Class/Architecture/Topology/Homologous-superfamily). The organism is the source species.

Rendered structure images. Structure images are PyMOL renders from six orthogonal camera directions. Cartoon representation draws helices as coils and strands as arrows; sticks shows the backbone as bonds; surface shows the solvent-excluded envelope. Rainbow coloring maps sequence position to hue (blue→red, N→C); chain coloring assigns a distinct color per polypeptide.

Sequence. This is the polypeptide sequence — one letter per residue, N-terminus first. Length ranges from a few dozen residues for small domains to over a thousand for large multi-domain proteins.

Secondary structure (8-state, DSSP). The SS8 string is DSSP's per-residue secondary-structure call. α-helix (H) means an i→i+4 H-bond ladder; β-strand (E) means the residue participates in a β-sheet; 3₁₀ (G) and π (I) are tighter and wider helices; T/S are turns/bends; '-' is loop.

Nearest PDB structures. Structural nearest neighbors (via Foldseek easy-search vs the PDB). Reported per hit: target PDB id, E-value, and alignment TM-score. A TM-score above ~0.5 is the conventional threshold for 'same fold'.